Protein AF-A0A0H4P9Y1-F1 (afdb_monomer_lite)

Structure (mmCIF, N/CA/C/O backbone):
data_AF-A0A0H4P9Y1-F1
#
_entry.id   AF-A0A0H4P9Y1-F1
#
loop_
_atom_site.group_PDB
_atom_site.id
_atom_site.type_symbol
_atom_site.label_atom_id
_atom_site.label_alt_id
_atom_site.label_comp_id
_atom_site.label_asym_id
_atom_site.label_entity_id
_atom_site.label_seq_id
_atom_site.pdbx_PDB_ins_code
_atom_site.Cartn_x
_atom_site.Cartn_y
_atom_site.Cartn_z
_atom_site.occupancy
_atom_site.B_iso_or_equiv
_atom_site.auth_seq_id
_atom_site.auth_comp_id
_atom_site.auth_asym_id
_atom_site.auth_atom_id
_atom_site.pdbx_PDB_model_num
ATOM 1 N N . MET A 1 1 ? 6.999 6.375 9.365 1.00 85.38 1 MET A N 1
ATOM 2 C CA . MET A 1 1 ? 7.001 4.981 8.877 1.00 85.38 1 MET A CA 1
ATOM 3 C C . MET A 1 1 ? 5.575 4.591 8.524 1.00 85.38 1 MET A C 1
ATOM 5 O O . MET A 1 1 ? 4.669 5.054 9.207 1.00 85.38 1 MET A O 1
ATOM 9 N N . LYS A 1 2 ? 5.370 3.829 7.447 1.00 86.19 2 LYS A N 1
ATOM 10 C CA . LYS A 1 2 ? 4.069 3.256 7.067 1.00 86.19 2 LYS A CA 1
ATOM 11 C C . LYS A 1 2 ? 4.243 1.744 6.967 1.00 86.19 2 LYS A C 1
ATOM 13 O O . LYS A 1 2 ? 5.292 1.307 6.502 1.00 86.19 2 LYS A O 1
ATOM 18 N N . ILE A 1 3 ? 3.247 0.993 7.414 1.00 88.00 3 ILE A N 1
ATOM 19 C CA . ILE A 1 3 ? 3.222 -0.470 7.369 1.00 88.00 3 ILE A CA 1
ATOM 20 C C . ILE A 1 3 ? 1.898 -0.915 6.752 1.00 88.00 3 ILE A C 1
ATOM 22 O O . ILE A 1 3 ? 0.886 -0.232 6.923 1.00 88.00 3 ILE A O 1
ATOM 26 N N . LEU A 1 4 ? 1.933 -2.027 6.027 1.00 89.12 4 LEU A N 1
ATOM 27 C CA . LEU A 1 4 ? 0.765 -2.731 5.514 1.00 89.12 4 LEU A CA 1
ATOM 28 C C . LEU A 1 4 ? 0.669 -4.039 6.299 1.00 89.12 4 LEU A C 1
ATOM 30 O O . LEU A 1 4 ? 1.686 -4.701 6.498 1.00 89.12 4 LEU A O 1
ATOM 34 N N . LEU A 1 5 ? -0.514 -4.340 6.822 1.00 89.50 5 LEU A N 1
ATOM 35 C CA . LEU A 1 5 ? -0.757 -5.512 7.654 1.00 89.50 5 LEU A CA 1
ATOM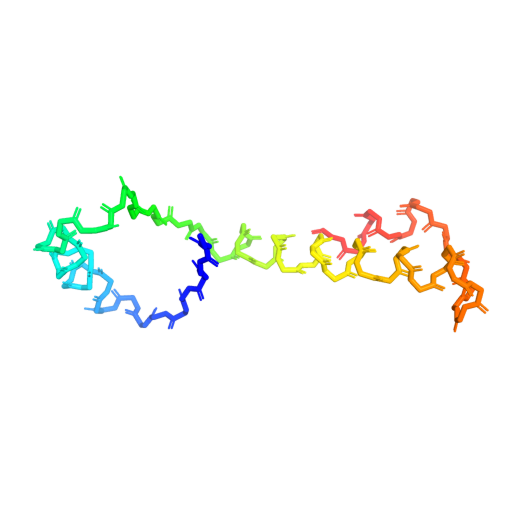 36 C C . LEU A 1 5 ? -1.829 -6.352 6.979 1.00 89.50 5 LEU A C 1
ATOM 38 O O . LEU A 1 5 ? -2.909 -5.838 6.696 1.00 89.50 5 LEU A O 1
ATOM 42 N N . ASP A 1 6 ? -1.511 -7.620 6.762 1.00 90.12 6 ASP A N 1
ATOM 43 C CA . ASP A 1 6 ? -2.473 -8.636 6.368 1.00 90.12 6 ASP A CA 1
ATOM 44 C C . ASP A 1 6 ? -3.023 -9.291 7.643 1.00 90.12 6 ASP A C 1
ATOM 46 O O . ASP A 1 6 ? -2.265 -9.795 8.481 1.00 90.12 6 ASP A O 1
ATOM 50 N N . ILE A 1 7 ? -4.331 -9.169 7.855 1.00 90.75 7 ILE A N 1
ATOM 51 C CA . ILE A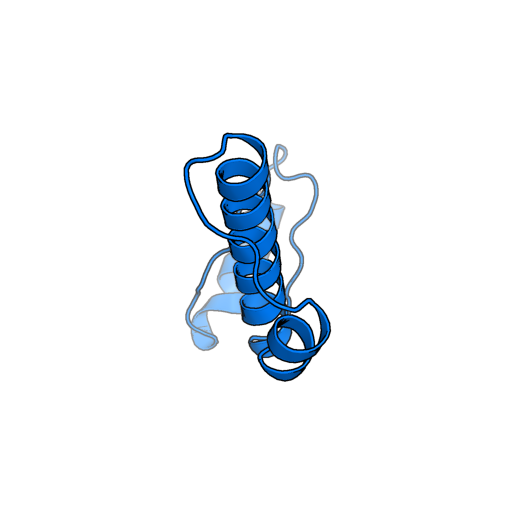 1 7 ? -5.023 -9.615 9.063 1.00 90.75 7 ILE A CA 1
ATOM 52 C C . ILE A 1 7 ? -6.290 -10.357 8.670 1.00 90.75 7 ILE A C 1
ATOM 54 O O . ILE A 1 7 ? -6.990 -9.963 7.747 1.00 90.75 7 ILE A O 1
ATOM 58 N N . GLN A 1 8 ? -6.637 -11.391 9.433 1.00 92.31 8 GLN A N 1
ATOM 59 C CA . GLN A 1 8 ? -7.896 -12.101 9.223 1.00 92.31 8 GLN A CA 1
ATOM 60 C C . GLN A 1 8 ? -9.088 -11.148 9.392 1.00 92.31 8 GLN A C 1
ATOM 62 O O . GLN A 1 8 ? -9.187 -10.465 10.417 1.00 92.31 8 GLN A O 1
ATOM 67 N N . ASP A 1 9 ? -10.039 -11.187 8.457 1.00 89.44 9 ASP A N 1
ATOM 68 C CA . ASP A 1 9 ? -11.236 -10.332 8.451 1.00 89.44 9 ASP A CA 1
ATOM 69 C C . ASP A 1 9 ? -11.994 -10.349 9.782 1.00 89.44 9 ASP A C 1
ATOM 71 O O . ASP A 1 9 ? -12.385 -9.307 10.311 1.00 89.44 9 ASP A O 1
ATOM 75 N N . SER A 1 10 ? -12.118 -11.533 10.393 1.00 94.69 10 SER A N 1
ATOM 76 C CA . SER A 1 10 ? -12.787 -11.721 11.689 1.00 94.69 10 SER A CA 1
ATOM 77 C C . SER A 1 10 ? -12.139 -10.943 12.844 1.00 94.69 10 SER A C 1
ATOM 79 O O . SER A 1 10 ? -12.766 -10.722 13.881 1.00 94.69 10 SER A O 1
ATOM 81 N N . LYS A 1 11 ? -10.878 -10.528 12.687 1.00 94.06 11 LYS A N 1
ATOM 82 C CA . LYS A 1 11 ? -10.096 -9.772 13.671 1.00 94.06 11 LYS A CA 1
ATOM 83 C C . LYS A 1 11 ? -9.907 -8.308 13.284 1.00 94.06 11 LYS A C 1
ATOM 85 O O . LYS A 1 11 ? -9.421 -7.547 14.119 1.00 94.06 11 LYS A O 1
ATOM 90 N N . ALA A 1 12 ? -10.316 -7.890 12.084 1.00 90.88 12 ALA A N 1
ATOM 91 C CA . ALA A 1 12 ? -10.085 -6.536 11.588 1.00 90.88 12 ALA A CA 1
ATOM 92 C C . ALA A 1 12 ? -10.699 -5.458 12.493 1.00 90.88 12 ALA A C 1
ATOM 94 O O . ALA A 1 12 ? -10.025 -4.489 12.843 1.00 90.88 12 ALA A O 1
ATOM 95 N N . ALA A 1 13 ? -11.942 -5.659 12.945 1.00 91.25 13 ALA A N 1
ATOM 96 C CA . ALA A 1 13 ? -12.625 -4.723 13.841 1.00 91.25 13 ALA A CA 1
ATOM 97 C C . ALA A 1 13 ? -11.874 -4.544 15.173 1.00 91.25 13 ALA A C 1
ATOM 99 O O . ALA A 1 13 ? -1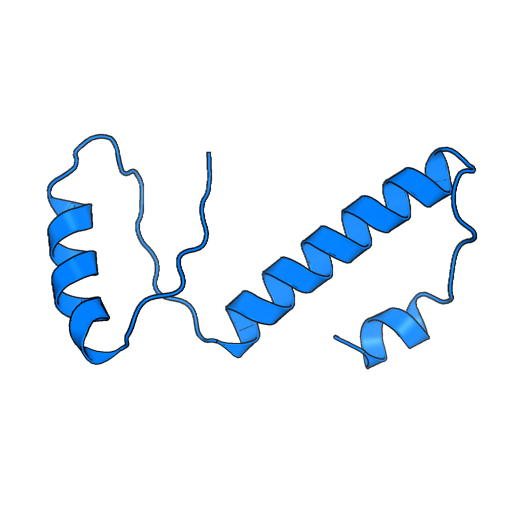1.560 -3.420 15.564 1.00 91.25 13 ALA A O 1
ATOM 100 N N . PHE A 1 14 ? -11.508 -5.656 15.817 1.00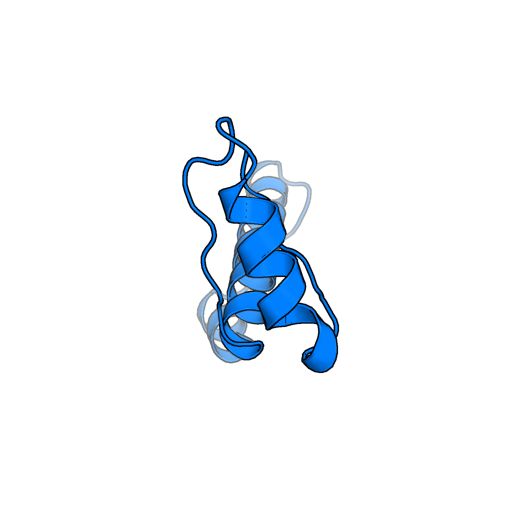 93.56 14 PHE A N 1
ATOM 101 C CA . PHE A 1 14 ? -10.720 -5.655 17.051 1.00 93.56 14 PHE A CA 1
ATOM 102 C C . PHE A 1 14 ? -9.370 -4.950 16.867 1.00 93.56 14 PHE A C 1
ATOM 104 O O . PHE A 1 14 ? -8.975 -4.115 17.680 1.00 93.56 14 PHE A O 1
ATOM 111 N N . PHE A 1 15 ? -8.665 -5.253 15.776 1.00 93.62 15 PHE A N 1
ATOM 112 C CA . PHE A 1 15 ? -7.355 -4.668 15.517 1.00 93.62 15 PHE A CA 1
ATOM 113 C C . PHE A 1 15 ? -7.453 -3.154 15.294 1.00 93.62 15 PHE A C 1
ATOM 115 O O . PHE A 1 15 ? -6.648 -2.393 15.825 1.00 93.62 15 PHE A O 1
ATOM 122 N N . MET A 1 16 ? -8.482 -2.689 14.581 1.00 91.12 16 MET A N 1
ATOM 123 C CA . MET A 1 16 ? -8.733 -1.261 14.375 1.00 91.12 16 MET A CA 1
ATOM 124 C C . MET A 1 16 ? -9.031 -0.512 15.678 1.00 91.12 16 MET A C 1
ATOM 126 O O . MET A 1 16 ? -8.610 0.636 15.821 1.00 91.12 16 MET A O 1
ATOM 130 N N . GLU A 1 17 ? -9.721 -1.130 16.637 1.00 92.12 17 GLU A N 1
ATOM 131 C CA . GLU A 1 17 ? -9.913 -0.551 17.972 1.00 92.12 17 GLU A CA 1
ATOM 132 C C . GLU A 1 17 ? -8.609 -0.486 18.764 1.00 92.12 17 GLU A C 1
ATOM 134 O O . GLU A 1 17 ? -8.296 0.550 19.351 1.00 92.12 17 GLU A O 1
ATOM 139 N N . LEU A 1 18 ? -7.804 -1.549 18.717 1.00 93.25 18 LEU A N 1
ATOM 140 C CA . LEU A 1 18 ? -6.499 -1.580 19.367 1.00 93.25 18 LEU A CA 1
ATOM 141 C C . LEU A 1 18 ? -5.585 -0.460 18.846 1.00 93.25 18 LEU A C 1
ATOM 143 O O . LEU A 1 18 ? -4.965 0.245 19.641 1.00 93.25 18 LEU A O 1
ATOM 147 N N . LEU A 1 19 ? -5.551 -0.240 17.526 1.00 92.50 19 LEU A N 1
ATOM 148 C CA . LEU A 1 19 ? -4.736 0.8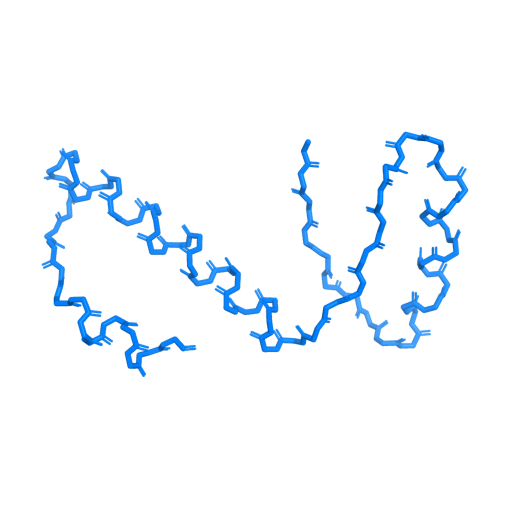14 16.914 1.00 92.50 19 LEU A CA 1
ATOM 149 C C . LEU A 1 19 ? -5.146 2.226 17.365 1.00 92.50 19 LEU A C 1
ATOM 151 O O . LEU A 1 19 ? -4.285 3.096 17.474 1.00 92.50 19 LEU A O 1
ATOM 155 N N . LYS A 1 20 ? -6.429 2.465 17.667 1.00 88.69 20 LYS A N 1
ATOM 156 C CA . LYS A 1 20 ? -6.907 3.769 18.166 1.00 88.69 20 LYS A CA 1
ATOM 157 C C . LYS A 1 20 ? -6.400 4.095 19.573 1.00 88.69 20 LYS A C 1
ATOM 159 O O . LYS A 1 20 ? -6.306 5.271 19.912 1.00 88.69 20 LYS A O 1
ATOM 164 N N . ASN A 1 21 ? -6.058 3.085 20.374 1.00 92.75 21 ASN A N 1
ATOM 165 C CA . ASN A 1 21 ? -5.566 3.279 21.742 1.00 92.75 21 ASN A CA 1
ATOM 166 C C . ASN A 1 21 ? -4.095 3.721 21.798 1.00 92.75 21 ASN A C 1
ATOM 168 O O . ASN A 1 21 ? -3.618 4.170 22.840 1.00 92.75 21 ASN A O 1
ATOM 172 N N . PHE A 1 22 ? -3.364 3.618 20.688 1.00 94.12 22 PHE A N 1
ATOM 173 C CA . PHE A 1 22 ? -1.967 4.023 20.616 1.00 94.12 22 PHE A CA 1
ATOM 174 C C . PHE A 1 22 ? -1.833 5.474 20.137 1.00 94.12 22 PHE A C 1
ATOM 176 O O . PHE A 1 22 ? -1.979 5.770 18.953 1.00 94.12 22 PHE A O 1
ATOM 183 N N . SER A 1 23 ? -1.464 6.384 21.042 1.00 92.69 23 SER A N 1
ATOM 184 C CA . SER A 1 23 ? -1.317 7.827 20.761 1.00 92.69 23 SER A CA 1
ATOM 185 C C . SER A 1 23 ? -0.260 8.175 19.701 1.00 92.69 23 SER A C 1
ATOM 187 O O . SER A 1 23 ? -0.304 9.249 19.103 1.00 92.69 23 SER A O 1
ATOM 189 N N . PHE A 1 24 ? 0.689 7.274 19.439 1.00 92.94 24 PHE A N 1
ATOM 190 C CA . PHE A 1 24 ? 1.711 7.436 18.402 1.00 92.94 24 PHE A CA 1
ATOM 191 C C . PHE A 1 24 ? 1.218 7.053 16.996 1.00 92.94 24 PHE A C 1
ATOM 193 O O . PHE A 1 24 ? 1.889 7.353 16.001 1.00 92.94 24 PHE A O 1
ATOM 200 N N . ILE A 1 25 ? 0.056 6.401 16.881 1.00 92.06 25 ILE A N 1
ATOM 201 C CA . ILE A 1 25 ? -0.539 6.053 15.593 1.00 92.06 25 ILE A CA 1
ATOM 202 C C . ILE A 1 25 ? -1.301 7.260 15.064 1.00 92.06 25 ILE A C 1
ATOM 204 O O . ILE A 1 25 ? -2.377 7.614 15.529 1.00 92.06 25 ILE A O 1
ATOM 208 N N . LYS A 1 26 ? -0.741 7.885 14.027 1.00 91.06 26 LYS A N 1
ATOM 209 C CA . LYS A 1 26 ? -1.347 9.070 13.404 1.00 91.06 26 LYS A CA 1
ATOM 210 C C . LYS A 1 26 ? -2.642 8.748 12.655 1.00 91.06 26 LYS A C 1
ATOM 212 O O . LYS A 1 26 ? -3.536 9.584 12.598 1.00 91.06 26 LYS A O 1
ATOM 217 N N . LYS A 1 27 ? -2.708 7.579 12.005 1.00 89.94 27 LYS A N 1
ATOM 218 C CA . LYS A 1 27 ? -3.856 7.145 11.196 1.00 89.94 27 LYS A CA 1
ATOM 219 C C . LYS A 1 27 ? -3.802 5.639 10.940 1.00 89.94 27 LYS A C 1
ATOM 221 O O . LYS A 1 27 ? -2.765 5.137 10.516 1.00 89.94 27 LYS A O 1
ATOM 226 N N . ALA A 1 28 ? -4.934 4.964 11.119 1.00 89.44 28 ALA A N 1
ATOM 227 C CA . ALA A 1 28 ? -5.186 3.614 10.620 1.00 89.44 28 ALA A CA 1
ATOM 228 C C . ALA A 1 28 ? -6.223 3.700 9.491 1.00 89.44 28 ALA A C 1
ATOM 230 O O . ALA A 1 28 ? -7.173 4.481 9.568 1.00 89.44 28 ALA A O 1
ATOM 231 N N . THR A 1 29 ? -6.022 2.979 8.393 1.00 88.88 29 THR A N 1
ATOM 232 C CA . THR A 1 29 ? -6.928 3.014 7.236 1.00 88.88 29 THR A CA 1
ATOM 233 C C . THR A 1 29 ? -7.044 1.617 6.670 1.00 88.88 29 THR A C 1
ATOM 235 O O . THR A 1 29 ? -6.037 1.036 6.282 1.00 88.88 29 THR A O 1
ATOM 238 N N . GLN A 1 30 ? -8.271 1.107 6.631 1.00 89.00 30 GLN A N 1
ATOM 239 C CA . GLN A 1 30 ? -8.578 -0.139 5.949 1.00 89.00 30 GLN A CA 1
ATOM 240 C C . GLN A 1 30 ? -8.566 0.107 4.440 1.00 89.00 30 GLN A C 1
ATOM 242 O O . GLN A 1 30 ? -9.054 1.133 3.957 1.00 89.00 30 GLN A O 1
ATOM 247 N N . ILE A 1 31 ? -7.973 -0.822 3.708 1.00 90.75 31 ILE A N 1
ATOM 248 C CA . ILE A 1 31 ? -7.901 -0.825 2.250 1.00 90.75 31 ILE A CA 1
ATOM 24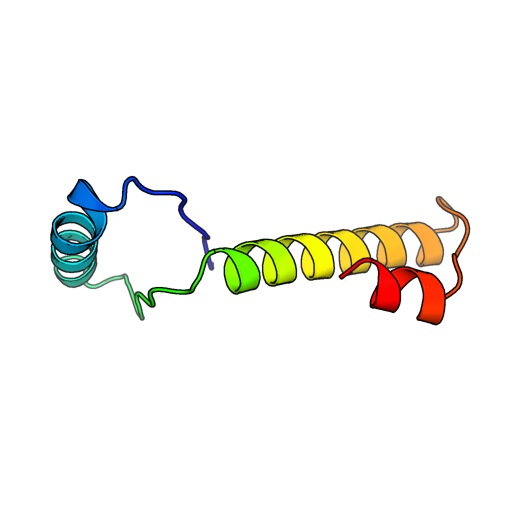9 C C . ILE A 1 31 ? -8.446 -2.163 1.754 1.00 90.75 31 ILE A C 1
ATOM 251 O O . ILE A 1 31 ? -8.438 -3.135 2.505 1.00 90.75 31 ILE A O 1
ATOM 255 N N . SER A 1 32 ? -8.953 -2.199 0.524 1.00 90.56 32 SER A N 1
ATOM 256 C CA . SER A 1 32 ? -9.322 -3.458 -0.123 1.00 90.56 32 SER A CA 1
ATOM 257 C C . SER A 1 32 ? -8.075 -4.260 -0.490 1.00 90.56 32 SER A C 1
ATOM 259 O O . SER A 1 32 ? -7.008 -3.675 -0.691 1.00 90.56 32 SER A O 1
ATOM 261 N N . GLU A 1 33 ? -8.236 -5.574 -0.630 1.00 88.94 33 GLU A N 1
ATOM 262 C CA . GLU A 1 33 ? -7.179 -6.511 -1.031 1.00 88.94 33 GLU A CA 1
ATOM 263 C C . GLU A 1 33 ? -6.507 -6.080 -2.341 1.00 88.94 33 GLU A C 1
ATOM 265 O O . GLU A 1 33 ? -5.320 -5.774 -2.339 1.00 88.94 33 GLU A O 1
ATOM 270 N N . ASN A 1 34 ? -7.286 -5.829 -3.398 1.00 91.50 34 ASN A N 1
ATOM 271 C CA . ASN A 1 34 ? -6.759 -5.375 -4.693 1.00 91.50 34 ASN A CA 1
ATOM 272 C C . ASN A 1 34 ? -5.938 -4.076 -4.576 1.00 91.50 34 ASN A C 1
ATOM 274 O O . ASN A 1 34 ? -4.986 -3.839 -5.311 1.00 91.50 34 ASN A O 1
ATOM 278 N N . LYS A 1 35 ? -6.308 -3.186 -3.643 1.00 91.75 35 LYS A N 1
ATOM 279 C CA . LYS A 1 35 ? -5.567 -1.939 -3.421 1.00 91.75 35 LYS A CA 1
ATOM 280 C C . LYS A 1 35 ? -4.280 -2.182 -2.633 1.00 91.75 35 LYS A C 1
ATOM 282 O O . LYS A 1 35 ? -3.327 -1.425 -2.799 1.00 91.75 35 LYS A O 1
ATOM 287 N N . ALA A 1 36 ? -4.266 -3.177 -1.750 1.00 91.81 36 ALA A N 1
ATOM 288 C CA . ALA A 1 36 ? -3.073 -3.601 -1.033 1.00 91.81 36 ALA A CA 1
ATOM 289 C C . ALA A 1 36 ? -2.049 -4.216 -1.996 1.00 91.81 36 ALA A C 1
ATOM 291 O O . ALA A 1 36 ? -0.888 -3.808 -1.960 1.00 91.81 36 ALA A O 1
ATOM 292 N N . GLU A 1 37 ? -2.500 -5.104 -2.884 1.00 92.06 37 GLU A N 1
ATOM 293 C CA . GLU A 1 37 ? -1.693 -5.712 -3.950 1.00 92.06 37 GLU A CA 1
ATOM 294 C C . GLU A 1 37 ? -1.093 -4.639 -4.861 1.00 92.06 37 GLU A C 1
ATOM 296 O O . GLU A 1 37 ? 0.126 -4.489 -4.904 1.00 92.06 37 GLU A O 1
ATOM 301 N N . LEU A 1 38 ? -1.928 -3.755 -5.417 1.00 93.31 38 LEU A N 1
ATOM 302 C CA . LEU A 1 38 ? -1.465 -2.665 -6.279 1.00 93.31 38 LEU A CA 1
ATOM 303 C C . LEU A 1 38 ? -0.404 -1.770 -5.607 1.00 93.31 38 LEU A C 1
ATOM 305 O O . LEU A 1 38 ? 0.546 -1.320 -6.246 1.00 93.31 38 LEU A O 1
ATOM 309 N N . ILE A 1 39 ? -0.527 -1.489 -4.303 1.00 92.62 39 ILE A N 1
ATOM 310 C CA . ILE A 1 39 ? 0.494 -0.718 -3.571 1.00 92.62 39 ILE A CA 1
ATOM 311 C C . ILE A 1 39 ? 1.824 -1.482 -3.503 1.00 92.62 39 ILE A C 1
ATOM 313 O O . ILE A 1 39 ? 2.888 -0.860 -3.602 1.00 92.62 39 ILE A O 1
ATOM 317 N N . MET A 1 40 ? 1.776 -2.797 -3.291 1.00 91.81 40 MET A N 1
ATOM 318 C CA . MET A 1 40 ? 2.963 -3.650 -3.229 1.00 91.81 40 MET A CA 1
ATOM 319 C C . MET A 1 40 ? 3.631 -3.757 -4.598 1.00 91.81 40 MET A C 1
ATOM 321 O O . MET A 1 40 ? 4.850 -3.587 -4.685 1.00 91.81 40 MET A O 1
ATOM 325 N N . ASP A 1 41 ? 2.847 -3.919 -5.658 1.00 92.81 41 ASP A N 1
ATOM 326 C CA . ASP A 1 41 ? 3.368 -4.051 -7.014 1.00 92.81 41 ASP A CA 1
ATOM 327 C C . ASP A 1 41 ? 3.972 -2.742 -7.526 1.00 92.81 41 ASP A C 1
ATOM 329 O O . ASP A 1 41 ? 5.096 -2.733 -8.031 1.00 92.81 41 ASP A O 1
ATOM 333 N N . ILE A 1 42 ? 3.324 -1.598 -7.274 1.00 93.31 42 ILE A N 1
ATOM 334 C CA . ILE A 1 42 ? 3.908 -0.282 -7.582 1.00 93.31 42 ILE A CA 1
ATOM 335 C C . ILE A 1 42 ? 5.218 -0.081 -6.816 1.00 93.31 42 ILE A C 1
ATOM 337 O O . ILE A 1 42 ? 6.194 0.440 -7.362 1.00 93.31 42 ILE A O 1
ATOM 341 N N . LYS A 1 43 ? 5.271 -0.474 -5.537 1.00 93.00 43 LYS A N 1
ATOM 342 C CA . LYS A 1 43 ? 6.498 -0.352 -4.743 1.00 93.00 43 LYS A CA 1
ATOM 343 C C . LYS A 1 43 ? 7.624 -1.192 -5.349 1.00 93.00 43 LYS A C 1
ATOM 345 O O . LYS A 1 43 ? 8.738 -0.682 -5.474 1.00 93.00 43 LYS A O 1
ATOM 350 N N . LYS A 1 44 ? 7.328 -2.429 -5.749 1.00 92.88 44 LYS A N 1
ATOM 351 C CA . LYS A 1 44 ? 8.272 -3.324 -6.423 1.00 92.88 44 LYS A CA 1
ATOM 352 C C . LYS A 1 44 ? 8.752 -2.729 -7.748 1.00 92.88 44 LYS A C 1
ATOM 354 O O . LYS A 1 44 ? 9.956 -2.615 -7.947 1.00 92.88 44 LYS A O 1
ATOM 359 N N . ALA A 1 45 ? 7.845 -2.231 -8.586 1.00 93.62 45 ALA A N 1
ATOM 360 C CA . ALA A 1 45 ? 8.188 -1.583 -9.852 1.00 93.62 45 ALA A CA 1
ATOM 361 C C . ALA A 1 45 ? 9.114 -0.367 -9.654 1.00 93.62 45 ALA A C 1
ATOM 363 O O . ALA A 1 45 ? 10.073 -0.165 -10.397 1.00 93.62 45 ALA A O 1
ATOM 364 N N . VAL A 1 46 ? 8.886 0.440 -8.612 1.00 94.00 46 VAL A N 1
ATOM 365 C CA . VAL A 1 46 ? 9.773 1.566 -8.273 1.00 94.00 46 VAL A CA 1
ATOM 366 C C . VAL A 1 46 ? 11.157 1.088 -7.818 1.00 94.00 46 VAL A C 1
ATOM 368 O O . VAL A 1 46 ? 12.153 1.756 -8.100 1.00 94.00 46 VAL A O 1
ATOM 371 N N . GLU A 1 47 ? 11.245 -0.032 -7.101 1.00 94.19 47 GLU A N 1
ATOM 372 C CA . GLU A 1 47 ? 12.523 -0.638 -6.710 1.00 94.19 47 GLU A CA 1
ATOM 373 C C . GLU A 1 47 ? 13.278 -1.192 -7.926 1.00 94.19 47 GLU A C 1
ATOM 375 O O . GLU A 1 47 ? 14.462 -0.897 -8.086 1.00 94.19 47 GLU A O 1
ATOM 380 N N . GLU A 1 48 ? 12.592 -1.876 -8.840 1.00 93.62 48 GLU A N 1
ATOM 381 C CA . GLU A 1 48 ? 13.154 -2.350 -10.110 1.00 93.62 48 GLU A CA 1
ATOM 382 C C . GLU A 1 48 ? 13.661 -1.187 -10.973 1.00 93.62 48 GLU A C 1
ATOM 384 O O . GLU A 1 48 ? 14.794 -1.213 -11.451 1.00 93.62 48 GLU A O 1
ATOM 389 N N . LEU A 1 49 ? 12.901 -0.092 -11.082 1.00 93.69 49 LEU A N 1
ATOM 390 C CA . LEU A 1 49 ? 13.346 1.108 -11.799 1.00 93.69 49 LEU A CA 1
ATOM 391 C C . LEU A 1 49 ? 14.614 1.735 -11.204 1.00 93.69 49 LEU A C 1
ATOM 393 O O . LEU A 1 49 ? 15.401 2.336 -11.939 1.00 93.69 49 LEU A O 1
ATOM 397 N N . LYS A 1 50 ? 14.843 1.622 -9.890 1.00 95.50 50 LYS A N 1
ATOM 398 C CA . LYS A 1 50 ? 16.119 2.054 -9.295 1.00 95.50 50 LYS A CA 1
ATOM 399 C C . LYS A 1 50 ? 17.264 1.160 -9.758 1.00 95.50 50 LYS A C 1
ATOM 401 O O . LYS A 1 50 ? 18.307 1.690 -10.124 1.00 95.50 50 LYS A O 1
ATOM 406 N N . LEU A 1 51 ? 17.060 -0.157 -9.812 1.00 96.06 51 LEU A N 1
ATOM 407 C CA . LEU A 1 51 ? 18.064 -1.101 -10.317 1.00 96.06 51 LEU A CA 1
ATOM 408 C C . LEU A 1 51 ? 18.387 -0.856 -11.795 1.00 96.06 51 LEU A C 1
ATOM 410 O O . LEU A 1 51 ? 19.556 -0.895 -12.174 1.00 96.06 51 LEU A O 1
ATOM 414 N N . VAL A 1 52 ? 17.378 -0.524 -12.605 1.00 95.19 52 VAL A N 1
ATOM 415 C CA . VAL A 1 52 ? 17.564 -0.109 -14.003 1.00 95.19 52 VAL A CA 1
ATOM 416 C C . VAL A 1 52 ? 18.425 1.150 -14.091 1.00 95.19 52 VAL A C 1
ATOM 418 O O . VAL A 1 52 ? 19.394 1.189 -14.846 1.00 95.19 52 VAL A O 1
ATOM 421 N N . LYS A 1 53 ? 18.135 2.172 -13.274 1.00 93.56 53 LYS A N 1
ATOM 422 C CA . LYS A 1 53 ? 18.943 3.406 -13.222 1.00 93.56 53 LYS A CA 1
ATOM 423 C C . LYS A 1 53 ? 20.382 3.166 -12.764 1.00 93.56 53 LYS A C 1
ATOM 425 O O . LYS A 1 53 ? 21.273 3.905 -13.166 1.00 93.56 53 LYS A O 1
ATOM 430 N N . GLU A 1 54 ? 20.605 2.155 -11.932 1.00 96.75 54 GLU A N 1
ATOM 431 C CA . GLU A 1 54 ? 21.934 1.720 -11.493 1.00 96.75 54 GLU A CA 1
ATOM 432 C C . GLU A 1 54 ? 22.657 0.835 -12.526 1.00 96.75 54 GLU A C 1
ATOM 434 O O . GLU A 1 54 ? 23.803 0.454 -12.295 1.00 96.75 54 GLU A O 1
ATOM 439 N N . GLY A 1 55 ? 22.013 0.491 -13.649 1.00 95.12 55 GLY A N 1
ATOM 440 C CA . GLY A 1 55 ? 22.568 -0.391 -14.680 1.00 95.12 55 GLY A CA 1
ATOM 441 C C . GLY A 1 55 ? 22.624 -1.868 -14.276 1.00 95.12 55 GLY A C 1
ATOM 442 O O . GLY A 1 55 ? 23.334 -2.649 -14.901 1.00 95.12 55 GLY A O 1
ATOM 443 N N . LYS A 1 56 ? 21.903 -2.258 -13.216 1.00 95.69 56 LYS A N 1
ATOM 444 C CA . LYS A 1 56 ? 21.865 -3.633 -12.682 1.00 95.69 56 LYS A CA 1
ATOM 445 C C . LYS A 1 56 ? 20.750 -4.488 -13.286 1.00 95.69 56 LYS A C 1
ATOM 447 O O . LYS A 1 56 ? 20.720 -5.691 -13.049 1.00 95.69 56 LYS A O 1
ATOM 452 N N . MET A 1 57 ? 19.821 -3.867 -14.007 1.00 93.69 57 MET A N 1
ATOM 453 C CA . MET A 1 57 ? 18.657 -4.507 -14.613 1.00 93.69 57 MET A CA 1
ATOM 454 C C . MET A 1 57 ? 18.330 -3.814 -15.938 1.00 93.69 57 MET A C 1
ATOM 456 O O . MET A 1 57 ? 18.528 -2.606 -16.066 1.00 93.69 57 MET A O 1
ATOM 460 N N . GLU A 1 58 ? 17.831 -4.559 -16.919 1.00 92.56 58 GLU A N 1
ATOM 461 C CA . GLU A 1 58 ? 17.344 -3.975 -18.171 1.00 92.56 58 GLU A CA 1
ATOM 462 C C . GLU A 1 58 ? 15.928 -3.419 -17.992 1.00 92.56 58 GLU A C 1
ATOM 464 O O . GLU A 1 58 ? 15.104 -3.982 -17.270 1.00 92.56 58 GLU A O 1
ATOM 469 N N . ALA A 1 59 ? 15.649 -2.283 -18.633 1.00 92.50 59 ALA A N 1
ATOM 470 C CA . ALA A 1 59 ? 14.312 -1.702 -18.627 1.00 92.50 59 ALA A CA 1
ATOM 471 C C . ALA A 1 59 ? 13.342 -2.573 -19.440 1.00 92.50 59 ALA A C 1
ATOM 473 O O . ALA A 1 59 ? 13.719 -3.120 -20.475 1.00 92.50 59 ALA A O 1
ATOM 474 N N . ARG A 1 60 ? 12.077 -2.629 -19.013 1.00 90.00 60 ARG A N 1
ATOM 475 C CA . ARG A 1 60 ? 10.974 -3.213 -19.790 1.00 90.00 60 ARG A CA 1
ATOM 476 C C . ARG A 1 60 ? 10.011 -2.137 -20.284 1.00 90.00 60 ARG A C 1
ATOM 478 O O . ARG A 1 60 ? 10.060 -1.003 -19.802 1.00 90.00 60 ARG A O 1
ATOM 485 N N . ASN A 1 61 ? 9.151 -2.489 -21.239 1.00 93.38 61 ASN A N 1
ATOM 486 C CA . ASN A 1 61 ? 8.104 -1.589 -21.717 1.00 93.38 61 ASN A CA 1
ATOM 487 C C . ASN A 1 61 ? 7.167 -1.207 -20.552 1.00 93.38 61 ASN A C 1
ATOM 489 O O . ASN A 1 61 ? 6.815 -2.038 -19.716 1.00 93.38 61 ASN A O 1
ATOM 493 N N . ALA A 1 62 ? 6.808 0.075 -20.483 1.00 91.12 62 ALA A N 1
ATOM 494 C CA . ALA A 1 62 ? 5.911 0.603 -19.466 1.00 91.12 62 ALA A CA 1
ATOM 495 C C . ALA A 1 62 ? 4.450 0.182 -19.687 1.00 91.12 62 ALA A C 1
ATOM 497 O O . ALA A 1 62 ? 3.735 0.030 -18.705 1.00 91.12 62 ALA A O 1
ATOM 498 N N . GLU A 1 63 ? 4.019 -0.005 -20.938 1.00 92.50 63 GLU A N 1
ATOM 499 C CA . GLU A 1 63 ? 2.666 -0.473 -21.271 1.00 92.50 63 GLU A CA 1
ATOM 500 C C . GLU A 1 63 ? 2.462 -1.902 -20.761 1.00 92.50 63 GLU A C 1
ATOM 502 O O . GLU A 1 63 ? 1.555 -2.128 -19.968 1.00 92.50 63 GLU A O 1
ATOM 507 N N . ASP A 1 64 ? 3.394 -2.810 -21.072 1.00 91.12 64 ASP A N 1
ATOM 508 C CA . ASP A 1 64 ? 3.367 -4.195 -20.581 1.00 91.12 64 ASP A CA 1
ATOM 509 C C . ASP A 1 64 ? 3.324 -4.260 -19.043 1.00 91.12 64 ASP A C 1
ATOM 511 O O . ASP A 1 64 ? 2.596 -5.059 -18.467 1.00 91.12 64 ASP A O 1
ATOM 515 N N . LEU A 1 65 ? 4.081 -3.392 -18.357 1.00 90.25 65 LEU A N 1
ATOM 516 C CA . LEU A 1 65 ? 4.037 -3.287 -16.894 1.00 90.25 65 LEU A CA 1
ATOM 517 C C . LEU A 1 65 ? 2.656 -2.841 -16.394 1.00 90.25 65 LEU A C 1
ATOM 519 O O . LEU A 1 65 ? 2.219 -3.337 -15.366 1.00 90.25 65 LEU A O 1
ATOM 523 N N . ILE A 1 66 ? 2.008 -1.878 -17.052 1.00 90.56 66 ILE A N 1
ATOM 524 C CA . ILE A 1 66 ? 0.695 -1.365 -16.632 1.00 90.56 66 ILE A CA 1
ATOM 525 C C . ILE A 1 66 ? -0.395 -2.415 -16.853 1.00 90.56 66 ILE A C 1
ATOM 527 O O . ILE A 1 66 ? -1.280 -2.525 -16.015 1.00 90.56 66 ILE A O 1
ATOM 531 N N . ASP A 1 67 ? -0.313 -3.196 -17.928 1.00 91.88 67 ASP A N 1
ATOM 532 C CA . ASP A 1 67 ? -1.283 -4.256 -18.226 1.00 91.88 67 ASP A CA 1
ATOM 533 C C . ASP A 1 67 ? -1.212 -5.439 -17.236 1.00 91.88 67 ASP A C 1
ATOM 535 O O . ASP A 1 67 ? -2.161 -6.216 -17.126 1.00 91.88 67 ASP A O 1
ATOM 539 N N . GLU A 1 68 ? -0.103 -5.576 -16.501 1.00 83.94 68 GLU A N 1
ATOM 540 C CA . GLU A 1 68 ? 0.093 -6.582 -15.447 1.00 83.94 68 GLU A CA 1
ATOM 541 C C . GLU A 1 68 ? -0.411 -6.144 -14.052 1.00 83.94 68 GLU A C 1
ATOM 543 O O . GLU A 1 68 ? -0.488 -6.993 -13.161 1.00 83.94 68 GLU A O 1
ATOM 548 N N . LEU A 1 69 ? -0.710 -4.851 -13.848 1.00 84.50 69 LEU A N 1
ATOM 549 C CA . LEU A 1 69 ? -1.091 -4.232 -12.560 1.00 84.50 69 LEU A CA 1
ATOM 550 C C . LEU A 1 69 ? -2.607 -4.024 -12.418 1.00 84.50 69 LEU A C 1
ATOM 552 O O . LEU A 1 69 ? -3.101 -4.145 -11.273 1.00 84.50 69 LEU A O 1
#

Sequence (69 aa):
MKILLDIQDSKAAFFMELLKNFSFIKKATQISENKAELIMDIKKAVEELKLVKEGKMEARNAEDLIDEL

Foldseek 3Di:
DDDDDDDDPVCPVVVVVVLVVDPPRPDDDDDDPVVSVVVVLVVVVVVQVVCVVVVNDPDDDPVVSVVVD

Radius of gyration: 16.77 Å; chains: 1; bounding box: 35×21×44 Å

Secondary structure (DSSP, 8-state):
--------HHHHHHHHHHHHT-TT--------HHHHHHHHHHHHHHHHHHHHHTTSS----HHHHHHT-

Organism: NCBI:txid320787

pLDDT: mean 91.76, std 2.54, range [83.94, 96.75]